Protein AF-A0A3M5UDS9-F1 (afdb_monomer_lite)

Secondary structure (DSSP, 8-state):
-EEE-SSS--EEEE----HHHHHHTT--HHHHHHSHHHHHHHHHHHHHHHHHHHHT-

Structure (mmCIF, N/CA/C/O backbone):
data_AF-A0A3M5UDS9-F1
#
_entry.id   AF-A0A3M5UDS9-F1
#
loop_
_atom_site.group_PDB
_atom_site.id
_atom_site.type_symbol
_atom_site.label_atom_id
_atom_site.label_alt_id
_atom_site.label_comp_id
_atom_site.label_asym_id
_atom_site.label_entity_id
_atom_site.label_seq_id
_atom_site.pdbx_PDB_ins_code
_atom_site.Cartn_x
_atom_site.Cartn_y
_atom_site.Cartn_z
_atom_site.occupancy
_atom_site.B_iso_or_equiv
_atom_site.auth_seq_id
_atom_site.auth_comp_id
_atom_site.auth_asym_id
_atom_site.auth_atom_id
_atom_site.pdbx_PDB_model_num
ATOM 1 N N . MET A 1 1 ? -0.364 -7.046 3.139 1.00 90.44 1 MET A N 1
ATOM 2 C CA . MET A 1 1 ? -0.656 -5.874 3.996 1.00 90.44 1 MET A CA 1
ATOM 3 C C . MET A 1 1 ? -1.941 -6.129 4.773 1.00 90.44 1 MET A C 1
ATOM 5 O O . MET A 1 1 ? -2.834 -6.778 4.243 1.00 90.44 1 MET A O 1
ATOM 9 N N . ILE A 1 2 ? -2.033 -5.656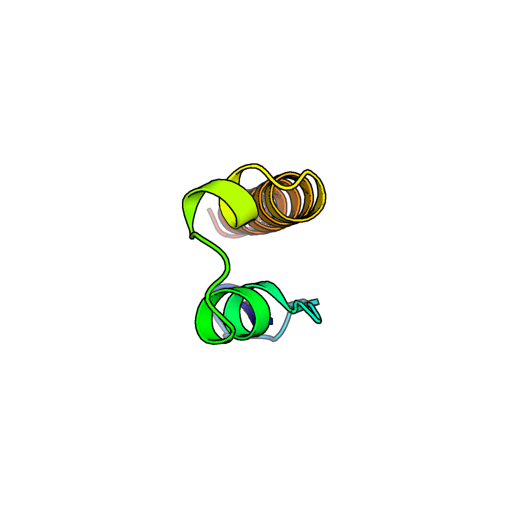 6.017 1.00 91.31 2 ILE A N 1
ATOM 10 C CA . ILE A 1 2 ? -3.249 -5.752 6.838 1.00 91.31 2 ILE A CA 1
ATOM 11 C C . ILE A 1 2 ? -3.746 -4.336 7.123 1.00 91.31 2 ILE A C 1
ATOM 13 O O . ILE A 1 2 ? -2.949 -3.488 7.521 1.00 91.31 2 ILE A O 1
ATOM 17 N N . LEU A 1 3 ? -5.041 -4.096 6.919 1.00 91.12 3 LEU A N 1
ATOM 18 C CA . LEU A 1 3 ? -5.722 -2.889 7.367 1.00 91.12 3 LEU A CA 1
ATOM 19 C C . LEU A 1 3 ? -6.414 -3.170 8.702 1.00 91.12 3 LEU A C 1
ATOM 21 O O . LEU A 1 3 ? -7.166 -4.141 8.824 1.00 91.12 3 LEU A O 1
ATOM 25 N N . LEU A 1 4 ? -6.153 -2.320 9.691 1.00 90.56 4 LEU A N 1
ATOM 26 C CA . LEU A 1 4 ? -6.726 -2.414 11.029 1.00 90.56 4 LEU A CA 1
ATOM 27 C C . LEU A 1 4 ? -7.724 -1.274 11.246 1.00 90.56 4 LEU A C 1
ATOM 29 O O . LEU A 1 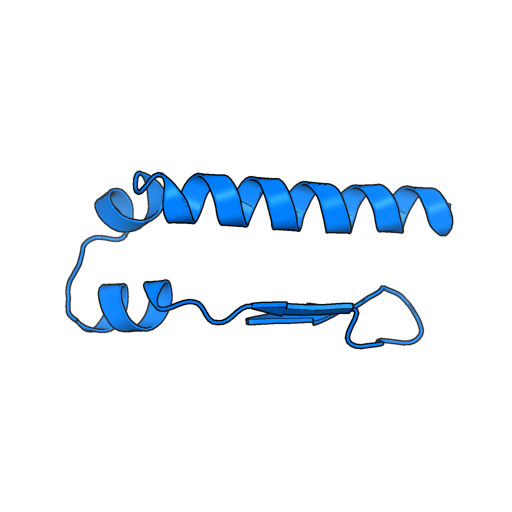4 ? -7.452 -0.144 10.845 1.00 90.56 4 LEU A O 1
ATOM 33 N N . ALA A 1 5 ? -8.851 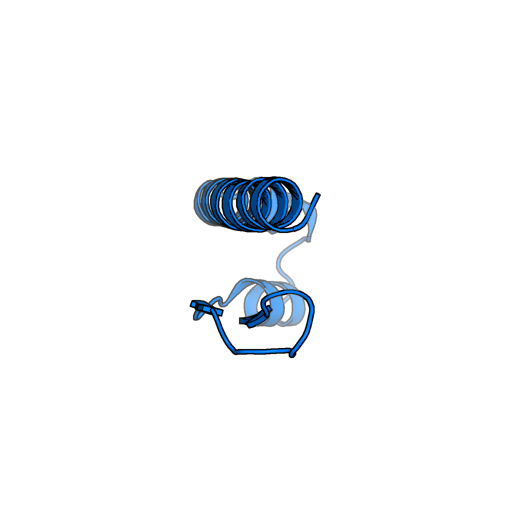-1.570 11.891 1.00 85.00 5 ALA A N 1
ATOM 34 C CA . ALA A 1 5 ? -9.748 -0.548 12.417 1.00 85.00 5 ALA A CA 1
ATOM 35 C C . ALA A 1 5 ? -9.090 0.158 13.613 1.00 85.00 5 ALA A C 1
ATOM 37 O O . ALA A 1 5 ? -8.330 -0.475 14.358 1.00 85.00 5 ALA A O 1
ATOM 38 N N . PRO A 1 6 ? -9.393 1.443 13.848 1.00 80.81 6 PRO A N 1
ATOM 39 C CA . PRO A 1 6 ? -9.082 2.068 15.124 1.00 80.81 6 PRO A CA 1
ATOM 40 C C . PRO A 1 6 ? -9.933 1.433 16.241 1.00 80.81 6 PRO A C 1
ATOM 42 O O . PRO A 1 6 ? -11.094 1.120 16.022 1.00 80.81 6 PRO A O 1
ATOM 45 N N . ASN A 1 7 ? -9.330 1.250 17.420 1.00 70.50 7 ASN A N 1
ATOM 46 C CA . ASN A 1 7 ? -9.937 0.914 18.721 1.00 70.50 7 ASN A CA 1
ATOM 47 C C . ASN A 1 7 ? -11.291 0.149 18.761 1.00 70.50 7 ASN A C 1
ATOM 49 O O . ASN A 1 7 ? -12.341 0.758 18.560 1.00 70.50 7 ASN A O 1
ATOM 53 N N . PRO A 1 8 ? -11.314 -1.119 19.228 1.00 77.12 8 PRO A N 1
ATOM 54 C CA . PRO A 1 8 ? -10.179 -2.032 19.400 1.00 77.12 8 PRO A CA 1
ATOM 55 C C . PRO A 1 8 ? -9.642 -2.485 18.031 1.00 77.12 8 PRO A C 1
ATOM 57 O O . PRO A 1 8 ? -10.405 -2.618 17.081 1.00 77.12 8 PRO A O 1
ATOM 60 N N . GLY A 1 9 ? -8.327 -2.714 17.924 1.00 77.75 9 GLY A N 1
ATOM 61 C CA . GLY A 1 9 ? -7.610 -2.996 16.669 1.00 77.75 9 GLY A CA 1
ATOM 62 C C . GLY A 1 9 ? -8.022 -4.293 15.969 1.00 77.75 9 GLY A C 1
ATOM 63 O O . GLY A 1 9 ? -7.324 -5.302 16.051 1.00 77.75 9 GLY A O 1
ATOM 64 N N . GLN A 1 10 ? -9.155 -4.269 15.274 1.00 87.25 10 GLN A N 1
ATOM 65 C CA . GLN A 1 10 ? -9.677 -5.400 14.515 1.00 87.25 10 GLN A CA 1
ATOM 66 C C . GLN A 1 10 ? -9.126 -5.403 13.092 1.00 87.25 10 GLN A C 1
ATOM 68 O O . GLN A 1 10 ? -8.934 -4.352 12.482 1.00 87.25 10 GLN A O 1
ATOM 73 N N . ILE A 1 11 ? -8.899 -6.596 12.540 1.00 90.56 11 ILE A N 1
ATOM 74 C CA . ILE A 1 11 ? -8.526 -6.745 11.133 1.00 90.56 11 ILE A CA 1
ATOM 75 C C . ILE A 1 11 ? -9.750 -6.459 10.271 1.00 90.56 11 ILE A C 1
ATOM 77 O O . ILE A 1 11 ? -10.711 -7.221 10.286 1.00 90.56 11 ILE A O 1
ATOM 81 N N . VAL A 1 12 ? -9.678 -5.378 9.501 1.00 89.50 12 VAL A N 1
ATOM 82 C CA . VAL A 1 12 ? -10.732 -4.961 8.569 1.00 89.50 12 VAL A CA 1
ATOM 83 C C . VAL A 1 12 ? -10.526 -5.614 7.216 1.00 89.50 12 VAL A C 1
ATOM 85 O O . VAL A 1 12 ? -11.481 -6.032 6.570 1.00 89.50 12 VAL A O 1
ATOM 88 N N . GLU A 1 13 ? -9.273 -5.707 6.774 1.00 92.62 13 GLU A N 1
ATOM 89 C CA . GLU A 1 13 ? -8.969 -6.201 5.439 1.00 92.62 13 GLU A CA 1
ATOM 90 C C . GLU A 1 13 ? -7.555 -6.775 5.360 1.00 92.62 13 GLU A C 1
ATOM 92 O O . GLU A 1 13 ? -6.618 -6.292 6.004 1.00 92.62 13 GLU A O 1
ATOM 97 N N . ARG A 1 14 ? -7.390 -7.815 4.543 1.00 94.31 14 ARG A N 1
ATOM 98 C CA . ARG A 1 14 ? -6.092 -8.405 4.210 1.00 94.31 14 ARG A CA 1
ATOM 99 C C . ARG A 1 14 ? -5.870 -8.242 2.714 1.00 94.31 14 ARG A C 1
ATOM 101 O O . ARG A 1 14 ? -6.532 -8.894 1.917 1.00 94.31 14 ARG A O 1
ATOM 108 N N . LEU A 1 15 ? -4.915 -7.397 2.352 1.00 93.50 15 LEU A N 1
ATOM 109 C CA . LEU A 1 15 ? -4.540 -7.141 0.967 1.00 93.50 15 LEU A CA 1
ATOM 110 C C . LEU A 1 15 ? -3.293 -7.957 0.626 1.00 93.50 15 LEU A C 1
ATOM 112 O O . LEU A 1 15 ? -2.241 -7.785 1.256 1.00 93.50 15 LEU A O 1
ATOM 116 N N . GLN A 1 16 ? -3.400 -8.838 -0.365 1.00 94.12 16 GLN A N 1
ATOM 117 C CA . GLN A 1 16 ? -2.245 -9.517 -0.949 1.00 94.12 16 GLN A CA 1
ATOM 118 C C . GLN A 1 16 ? -1.624 -8.587 -1.989 1.00 94.12 16 GLN A C 1
ATOM 120 O O . GLN A 1 16 ? -2.235 -8.310 -3.015 1.00 94.12 16 GLN A O 1
ATOM 125 N N . LEU A 1 17 ? -0.438 -8.062 -1.684 1.00 96.06 17 LEU A N 1
ATOM 126 C CA . LEU A 1 17 ? 0.269 -7.077 -2.501 1.00 96.06 17 LEU A CA 1
ATOM 127 C C . LEU A 1 17 ? 1.712 -7.539 -2.684 1.00 96.06 17 LEU A C 1
ATOM 129 O O . LEU A 1 17 ? 2.326 -8.007 -1.725 1.00 96.06 17 LEU A O 1
ATOM 133 N N . ASP A 1 18 ? 2.255 -7.342 -3.879 1.00 97.19 18 ASP A N 1
ATOM 134 C CA . ASP A 1 18 ? 3.612 -7.742 -4.265 1.00 97.19 18 ASP A CA 1
ATOM 135 C C . ASP A 1 18 ? 4.590 -6.556 -4.357 1.00 97.19 18 ASP A C 1
ATOM 137 O O . ASP A 1 18 ? 5.784 -6.750 -4.570 1.00 97.19 18 ASP A O 1
ATOM 141 N N . PHE A 1 19 ? 4.131 -5.320 -4.130 1.00 97.56 19 PHE A N 1
ATOM 142 C CA . PHE A 1 19 ? 4.939 -4.104 -4.303 1.00 97.56 19 PHE A CA 1
ATOM 143 C C . PHE A 1 19 ? 6.264 -4.120 -3.525 1.00 97.56 19 PHE A C 1
ATOM 145 O O . PHE A 1 19 ? 7.290 -3.681 -4.038 1.00 97.56 19 PHE A O 1
ATOM 152 N N . GLY A 1 20 ? 6.270 -4.649 -2.296 1.00 96.19 20 GLY A N 1
ATOM 153 C CA . GLY A 1 20 ? 7.495 -4.771 -1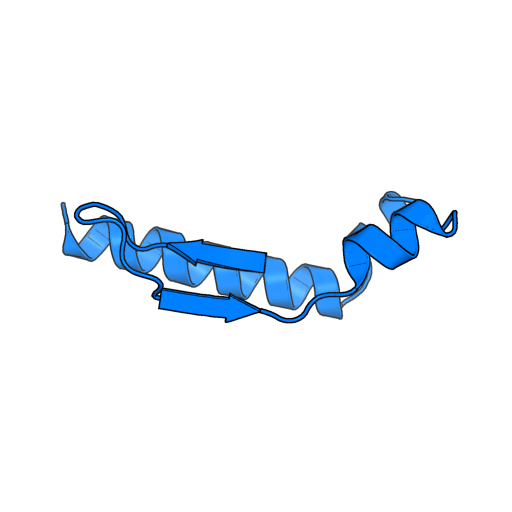.499 1.00 96.19 20 GLY A CA 1
ATOM 154 C C . GLY A 1 20 ? 8.480 -5.796 -2.067 1.00 96.19 20 GLY A C 1
ATOM 155 O O . GLY A 1 20 ? 9.685 -5.568 -2.045 1.00 96.19 20 GLY A O 1
ATOM 156 N N . GLN A 1 21 ? 7.966 -6.896 -2.625 1.00 97.81 21 GLN A N 1
ATOM 157 C CA . GLN A 1 21 ? 8.775 -7.926 -3.283 1.00 97.81 21 GLN A CA 1
ATOM 158 C C . GLN A 1 21 ? 9.352 -7.391 -4.597 1.00 97.81 21 GLN A C 1
ATOM 160 O O . GLN A 1 21 ? 10.538 -7.560 -4.852 1.00 97.81 21 GLN A O 1
ATOM 165 N N . ARG A 1 22 ? 8.544 -6.670 -5.383 1.00 98.06 22 ARG A N 1
ATOM 166 C CA . ARG A 1 22 ? 8.973 -5.979 -6.608 1.00 98.06 22 ARG A CA 1
ATOM 167 C C . ARG A 1 22 ? 10.084 -4.967 -6.337 1.00 98.06 22 ARG A C 1
ATOM 169 O O . ARG A 1 22 ? 11.097 -4.966 -7.031 1.00 98.06 22 ARG A O 1
ATOM 176 N N . TYR A 1 23 ? 9.940 -4.167 -5.279 1.00 98.25 23 TYR A N 1
ATOM 177 C CA . TYR A 1 23 ? 10.990 -3.238 -4.859 1.00 98.25 23 TYR A CA 1
ATOM 178 C C . TYR A 1 23 ? 12.274 -3.972 -4.450 1.00 98.25 23 TYR A C 1
ATOM 180 O O . TYR A 1 23 ? 13.360 -3.609 -4.893 1.00 98.25 23 TYR A O 1
ATOM 188 N N . ALA A 1 24 ? 12.159 -5.041 -3.653 1.00 98.12 24 ALA A N 1
ATOM 189 C CA . ALA A 1 24 ? 13.302 -5.866 -3.258 1.00 98.12 24 ALA A CA 1
ATOM 190 C C . ALA A 1 24 ? 13.984 -6.559 -4.453 1.00 98.12 24 ALA A C 1
ATOM 192 O O . ALA A 1 24 ? 15.187 -6.802 -4.413 1.00 98.12 24 ALA A O 1
ATOM 193 N N . ALA A 1 25 ? 13.238 -6.827 -5.527 1.00 98.31 25 ALA A N 1
ATOM 194 C CA . ALA A 1 25 ? 13.750 -7.356 -6.788 1.00 98.31 25 ALA A CA 1
ATOM 195 C C . ALA A 1 25 ? 14.417 -6.289 -7.686 1.00 98.31 25 ALA A C 1
ATOM 197 O O . ALA A 1 25 ? 14.861 -6.612 -8.785 1.00 98.31 25 ALA A O 1
ATOM 198 N N . GLY A 1 26 ? 14.512 -5.033 -7.233 1.00 98.25 26 GLY A N 1
ATOM 199 C CA . GLY A 1 26 ? 15.219 -3.955 -7.928 1.00 98.25 26 GLY A CA 1
ATOM 200 C C . GLY A 1 26 ? 14.335 -3.050 -8.787 1.00 98.25 26 GLY A C 1
ATOM 201 O O . GLY A 1 26 ? 14.849 -2.130 -9.425 1.00 98.25 26 GLY A O 1
ATOM 202 N N . GLU A 1 27 ? 13.014 -3.252 -8.800 1.00 98.38 27 GLU A N 1
ATOM 203 C CA . GLU A 1 27 ? 12.117 -2.305 -9.458 1.00 98.38 27 GLU A CA 1
ATOM 204 C C . GLU A 1 27 ? 12.143 -0.955 -8.729 1.00 98.38 27 GLU A C 1
ATOM 206 O O . GLU A 1 27 ? 12.016 -0.871 -7.504 1.00 98.38 27 GLU A O 1
ATOM 211 N N . SER A 1 28 ? 12.305 0.134 -9.485 1.00 98.50 28 SER A N 1
ATOM 212 C CA . SER A 1 28 ? 12.386 1.461 -8.880 1.00 98.50 28 SER A CA 1
ATOM 213 C C . SER A 1 28 ? 11.096 1.817 -8.133 1.00 98.50 28 SER A C 1
ATOM 215 O O . SER A 1 28 ? 9.986 1.612 -8.628 1.00 98.50 28 SER A O 1
ATOM 217 N N . ALA A 1 29 ? 11.235 2.469 -6.976 1.00 98.00 29 ALA A N 1
ATOM 218 C CA . ALA A 1 29 ? 10.085 2.958 -6.215 1.00 98.00 29 ALA A CA 1
ATOM 219 C C . ALA A 1 29 ? 9.191 3.903 -7.038 1.00 98.00 29 ALA A C 1
ATOM 221 O O . ALA A 1 29 ? 7.988 3.976 -6.798 1.00 98.00 29 ALA A O 1
ATOM 222 N N . ARG A 1 30 ? 9.767 4.634 -8.003 1.00 98.31 30 ARG A N 1
ATOM 223 C CA . ARG A 1 30 ? 9.012 5.508 -8.905 1.00 98.31 30 ARG A CA 1
ATOM 224 C C . ARG A 1 30 ? 8.087 4.703 -9.814 1.00 98.31 30 ARG A C 1
ATOM 226 O O . ARG A 1 30 ? 6.917 5.051 -9.887 1.00 98.31 30 ARG A O 1
ATOM 233 N N . ALA A 1 31 ? 8.601 3.646 -10.444 1.00 98.50 31 ALA A N 1
ATOM 234 C CA . ALA A 1 31 ? 7.822 2.773 -11.320 1.00 98.50 31 ALA A CA 1
ATOM 235 C C . ALA A 1 31 ? 6.659 2.119 -10.561 1.00 98.50 31 ALA A C 1
ATOM 237 O O . ALA A 1 31 ? 5.513 2.243 -10.986 1.00 98.50 31 ALA A O 1
ATOM 238 N N . ILE A 1 32 ? 6.938 1.566 -9.375 1.00 98.56 32 ILE A N 1
ATOM 239 C CA . ILE A 1 32 ? 5.919 0.970 -8.500 1.00 98.56 32 ILE A CA 1
ATOM 240 C C . ILE A 1 32 ? 4.847 1.999 -8.125 1.00 98.56 32 ILE A C 1
ATOM 242 O O . ILE A 1 32 ? 3.663 1.704 -8.202 1.00 98.56 32 ILE A O 1
ATOM 246 N N . LYS A 1 33 ? 5.231 3.226 -7.748 1.00 97.50 33 LYS A N 1
ATOM 247 C CA . LYS A 1 33 ? 4.270 4.278 -7.365 1.00 97.50 33 LYS A CA 1
ATOM 248 C C . LYS A 1 33 ? 3.421 4.792 -8.531 1.00 97.50 33 LYS A C 1
ATOM 250 O O . LYS A 1 33 ? 2.330 5.296 -8.283 1.00 97.50 33 LYS A O 1
ATOM 255 N N . SER A 1 34 ? 3.925 4.714 -9.762 1.00 97.94 34 SER A N 1
ATOM 256 C CA . SER A 1 34 ? 3.173 5.065 -10.974 1.00 97.94 34 SER A CA 1
ATOM 257 C C . SER A 1 34 ? 2.341 3.914 -11.543 1.00 97.94 34 SER A C 1
ATOM 259 O O . SER A 1 34 ? 1.563 4.143 -12.463 1.00 97.94 34 SER A O 1
ATOM 261 N N . ASP A 1 35 ? 2.506 2.693 -11.031 1.00 98.31 35 ASP A N 1
ATOM 262 C CA . ASP A 1 35 ? 1.706 1.540 -11.437 1.00 98.31 35 ASP A CA 1
ATOM 263 C C . ASP A 1 35 ? 0.222 1.794 -11.098 1.00 98.31 35 ASP A C 1
ATOM 265 O O . ASP A 1 35 ? -0.088 2.099 -9.938 1.00 98.31 35 ASP A O 1
ATOM 269 N N . PRO A 1 36 ? -0.710 1.650 -12.061 1.00 98.19 36 PRO A N 1
ATOM 270 C CA . PRO A 1 36 ? -2.141 1.801 -11.807 1.00 98.19 36 PRO A CA 1
ATOM 271 C C . PRO A 1 36 ? -2.635 0.975 -10.614 1.00 98.19 36 PRO A C 1
ATOM 273 O O . PRO A 1 36 ? -3.396 1.484 -9.795 1.00 98.19 36 PRO A O 1
ATOM 276 N N . ARG A 1 37 ? -2.123 -0.251 -10.428 1.00 97.25 37 ARG A N 1
ATOM 277 C CA . ARG A 1 37 ? -2.515 -1.119 -9.304 1.00 97.25 37 ARG A CA 1
ATOM 278 C C . ARG A 1 37 ? -2.097 -0.533 -7.959 1.00 97.25 37 ARG A C 1
ATOM 280 O O . ARG A 1 37 ? -2.809 -0.696 -6.966 1.00 97.25 37 ARG A O 1
ATOM 287 N N . PHE A 1 38 ? -0.946 0.137 -7.901 1.00 97.81 38 PHE A N 1
ATOM 288 C CA . PHE A 1 38 ? -0.497 0.818 -6.687 1.00 97.81 38 PHE A CA 1
ATOM 289 C C . PHE A 1 38 ? -1.391 2.018 -6.375 1.00 97.81 38 PHE A C 1
ATOM 291 O O . PHE A 1 38 ? -1.787 2.204 -5.223 1.00 97.81 38 PHE A O 1
ATOM 298 N N . ILE A 1 39 ? -1.732 2.808 -7.395 1.00 97.94 39 ILE A N 1
ATOM 299 C CA . ILE A 1 39 ? -2.597 3.986 -7.262 1.00 97.94 39 ILE A CA 1
ATOM 300 C C . ILE A 1 39 ? -3.989 3.568 -6.776 1.00 97.94 39 ILE A C 1
ATOM 302 O O . ILE A 1 39 ? -4.457 4.094 -5.768 1.00 97.94 39 ILE A O 1
ATOM 306 N N . GLU A 1 40 ? -4.604 2.571 -7.411 1.00 97.44 40 GLU A N 1
ATOM 307 C CA . GLU A 1 40 ? -5.905 2.021 -7.008 1.00 97.44 40 GLU A CA 1
ATOM 308 C C . GLU A 1 40 ? -5.883 1.500 -5.567 1.00 97.44 40 GLU A C 1
ATOM 310 O O . GLU A 1 40 ? -6.748 1.846 -4.762 1.00 97.44 40 GLU A O 1
ATOM 315 N N . THR A 1 41 ? -4.852 0.727 -5.204 1.00 96.81 41 THR A N 1
ATOM 316 C CA . THR A 1 41 ? -4.697 0.211 -3.835 1.00 96.81 41 THR A CA 1
ATOM 317 C C . THR A 1 41 ? -4.572 1.352 -2.827 1.00 96.81 41 THR A C 1
ATOM 319 O O . THR A 1 41 ? -5.167 1.300 -1.750 1.00 96.81 41 THR A O 1
ATOM 322 N N . ARG A 1 42 ? -3.809 2.399 -3.162 1.00 96.25 42 ARG A N 1
ATOM 323 C CA . ARG A 1 42 ? -3.637 3.573 -2.303 1.00 96.25 42 ARG A CA 1
ATOM 324 C C . ARG A 1 42 ? -4.963 4.300 -2.090 1.00 96.25 42 ARG A C 1
ATOM 326 O O . ARG A 1 42 ? -5.287 4.592 -0.943 1.00 96.25 42 ARG A O 1
ATOM 333 N N . GLU A 1 43 ? -5.712 4.580 -3.153 1.00 96.81 43 GLU A N 1
ATOM 334 C CA . GLU A 1 43 ? -7.008 5.264 -3.051 1.00 96.81 43 GLU A CA 1
ATOM 335 C C . GLU A 1 43 ? -8.027 4.430 -2.263 1.00 96.81 43 GLU A C 1
ATOM 337 O O . GLU A 1 43 ? -8.710 4.961 -1.386 1.00 96.81 43 GLU A O 1
ATOM 342 N N . HIS A 1 44 ? -8.059 3.110 -2.472 1.00 94.38 44 HIS A N 1
ATOM 343 C CA . HIS A 1 44 ? -8.891 2.194 -1.684 1.00 94.38 44 HIS A CA 1
ATOM 344 C C . HIS A 1 44 ? -8.560 2.254 -0.188 1.00 94.38 44 HIS A C 1
ATOM 346 O O . HIS A 1 44 ? -9.447 2.459 0.644 1.00 94.38 44 HIS A O 1
ATOM 352 N N . VAL A 1 45 ? -7.276 2.132 0.169 1.00 93.38 45 VAL A N 1
ATOM 353 C CA . VAL A 1 45 ? -6.828 2.192 1.570 1.00 93.38 45 VAL A CA 1
ATOM 354 C C . VAL A 1 45 ? -7.157 3.548 2.194 1.00 93.38 45 VAL A C 1
ATOM 356 O O . VAL A 1 45 ? -7.668 3.591 3.314 1.00 93.38 45 VAL A O 1
ATOM 359 N N . LEU A 1 46 ? -6.902 4.654 1.486 1.00 93.12 46 LEU A N 1
ATOM 360 C CA . LEU A 1 46 ? -7.218 5.996 1.977 1.00 93.12 46 LEU A CA 1
ATOM 361 C C . LEU A 1 46 ? -8.719 6.163 2.216 1.00 93.12 46 LEU A C 1
ATOM 363 O O . LEU A 1 46 ? -9.107 6.617 3.293 1.00 93.12 46 LEU A O 1
ATOM 367 N N . GLY A 1 47 ? -9.558 5.732 1.271 1.00 91.19 47 GLY A N 1
ATOM 368 C CA . GLY A 1 47 ? -11.011 5.747 1.425 1.00 91.19 47 GLY A CA 1
ATOM 369 C C . GLY A 1 47 ? -11.459 5.017 2.692 1.00 91.19 47 GLY A C 1
ATOM 370 O O . GLY A 1 47 ? -12.188 5.581 3.505 1.00 91.19 47 GLY A O 1
ATOM 371 N N . LYS A 1 48 ? -10.946 3.804 2.932 1.00 88.81 48 LYS A N 1
ATOM 372 C CA . LYS A 1 48 ? -11.268 3.029 4.142 1.00 88.81 48 LYS A CA 1
ATOM 373 C C . LYS A 1 48 ? -10.835 3.728 5.432 1.00 88.81 48 LYS A C 1
ATOM 375 O O . LYS A 1 48 ? -11.615 3.773 6.382 1.00 88.81 48 LYS A O 1
ATOM 380 N N . VAL A 1 49 ? -9.624 4.286 5.472 1.00 86.25 49 VAL A N 1
ATOM 381 C CA . VAL A 1 49 ? -9.106 4.990 6.658 1.00 86.25 49 VAL A CA 1
ATOM 382 C C . VAL A 1 49 ? -9.940 6.237 6.973 1.00 86.25 49 VAL A C 1
ATOM 384 O O . VAL A 1 49 ? -10.264 6.481 8.137 1.00 86.25 49 VAL A O 1
ATOM 387 N N . PHE A 1 50 ? -10.330 7.017 5.961 1.00 83.31 50 PHE A N 1
ATOM 388 C CA . PHE A 1 50 ? -11.140 8.220 6.172 1.00 83.31 50 PHE A CA 1
ATOM 389 C C . PHE A 1 50 ? -12.593 7.907 6.537 1.00 83.31 50 PHE A C 1
ATOM 391 O O . PHE A 1 50 ? -13.126 8.550 7.442 1.00 83.31 50 PHE A O 1
ATOM 398 N N . SER A 1 51 ? -13.213 6.897 5.917 1.00 76.56 51 SER A N 1
ATOM 399 C CA . SER A 1 51 ? -14.554 6.447 6.309 1.00 76.56 51 SER A CA 1
ATOM 400 C C . SER A 1 51 ? -14.587 5.968 7.758 1.00 76.56 51 SER A C 1
ATOM 402 O O . SER A 1 51 ? -15.517 6.296 8.485 1.00 76.56 51 SER A O 1
ATOM 404 N N . GLN A 1 52 ? -13.559 5.249 8.218 1.00 66.50 52 GLN A N 1
ATOM 405 C CA . GLN A 1 52 ? -13.481 4.829 9.618 1.00 66.50 52 GLN A CA 1
ATOM 406 C C . GLN A 1 52 ? -13.374 6.026 10.564 1.00 66.50 52 GLN A C 1
ATOM 408 O O . GLN A 1 52 ? -14.070 6.058 11.570 1.00 66.50 52 GLN A O 1
ATOM 413 N N . ARG A 1 53 ? -12.568 7.046 10.243 1.00 64.31 53 ARG A N 1
ATOM 414 C CA . ARG A 1 53 ? -12.423 8.224 11.115 1.00 64.31 53 ARG A CA 1
ATOM 415 C C . ARG A 1 53 ? -13.738 8.990 11.317 1.00 64.31 53 ARG A C 1
ATOM 417 O O . ARG A 1 53 ? -13.933 9.525 12.398 1.00 64.31 53 ARG A O 1
ATOM 424 N N . GLN A 1 54 ? -14.631 9.019 10.326 1.00 64.25 54 GLN A N 1
ATOM 425 C CA . GLN A 1 54 ? -15.958 9.634 10.478 1.00 64.25 54 GLN A CA 1
ATOM 426 C C . GLN A 1 54 ? -16.906 8.836 11.382 1.00 64.25 54 GLN A C 1
ATOM 428 O O . GLN A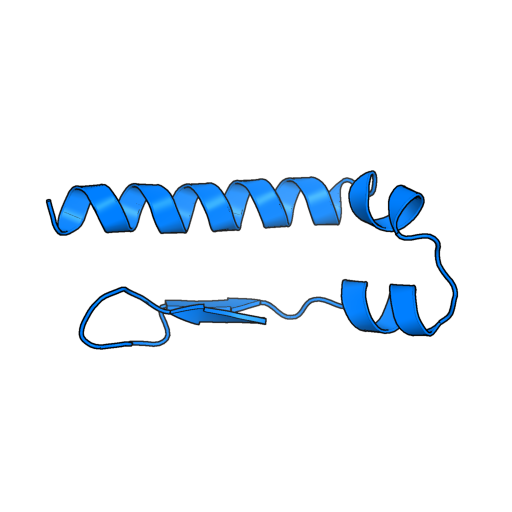 1 54 ? -17.776 9.428 12.000 1.00 64.25 54 GLN A O 1
ATOM 433 N N . VAL A 1 55 ? -16.751 7.512 11.468 1.00 59.44 55 VAL A N 1
ATOM 434 C CA . VAL A 1 55 ? -17.623 6.651 12.291 1.00 59.44 55 VAL A CA 1
AT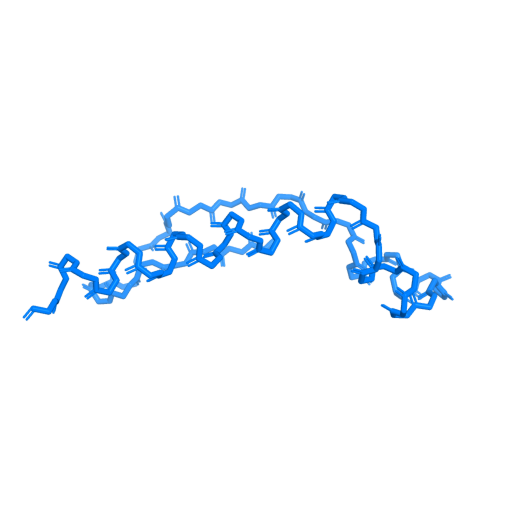OM 435 C C . VAL A 1 55 ? -17.295 6.757 13.788 1.00 59.44 55 VAL A C 1
ATOM 437 O O . VAL A 1 55 ? -18.145 6.455 14.620 1.00 59.44 55 VAL A O 1
ATOM 440 N N . TYR A 1 56 ? -16.082 7.196 14.135 1.00 54.03 56 TYR A N 1
ATOM 441 C CA . TYR A 1 56 ? -15.606 7.316 15.521 1.00 54.03 56 TYR A CA 1
ATOM 442 C C . TYR A 1 56 ? -15.354 8.769 15.974 1.00 54.03 56 TYR A C 1
ATOM 444 O O . TYR A 1 56 ? -14.728 8.963 17.018 1.00 54.03 56 TYR A O 1
ATOM 452 N N . ALA A 1 57 ? -15.777 9.765 15.188 1.00 53.62 57 ALA A N 1
ATOM 453 C CA . ALA A 1 57 ? -15.773 11.184 15.562 1.00 53.62 57 ALA A CA 1
ATOM 454 C C . ALA A 1 57 ? -17.126 11.574 16.169 1.00 53.62 57 ALA A C 1
ATOM 456 O O . ALA A 1 57 ? -17.112 12.367 17.135 1.00 53.62 57 ALA A O 1
#

Foldseek 3Di:
DFDFAPPPTDTPDDDDDCLVVCVVVPNDPVVSCPPPVNVVVVVVSVVVNVVRVVVVD

pLDDT: mean 89.54, std 11.99, range [53.62, 98.56]

Organism: NCBI:txid663959

Radius of gyration: 13.63 Å; chains: 1; bounding box: 33×21×31 Å

Sequence (57 aa):
MILLAPNPGQIVERLQLDFGQRYAAGESARAIKSDPRFIETREHVLGKVFSQRQVYA